Protein AF-A0A543JL31-F1 (afdb_monomer_lite)

Sequence (108 aa):
MISAALARAHHLLNQEMLGYLDTVELLTNEHDTDDETVLAVARAEVPRLVAALRATVATHKADPSGDCPACHTTWPCAVIDSAHSYLKDPDSIYSAGPAISSTASVNA

pLDDT: mean 84.73, std 17.27, range [37.25, 98.25]

Secondary structure (DSSP, 8-state):
---HHHHHHHHIIIIIIIHHHHHHHHHHH-TT--HHHHHHHHHHHHHHHHHHHHHHHHHS---TTSEETTTTEESSPHHHHHHHHHHH-THHHHHTS-----------

Structure (mmCIF, N/CA/C/O backbone):
data_AF-A0A543JL31-F1
#
_entry.id   AF-A0A543JL31-F1
#
loop_
_atom_site.group_PDB
_atom_site.id
_atom_site.type_symbol
_atom_site.label_atom_id
_atom_site.label_alt_id
_atom_site.label_comp_id
_atom_site.label_asym_id
_atom_site.label_entity_id
_atom_site.label_seq_id
_atom_site.pdbx_PDB_ins_code
_atom_site.Cartn_x
_atom_site.Cartn_y
_atom_site.Cartn_z
_atom_site.occupancy
_atom_site.B_iso_or_equiv
_atom_site.auth_seq_id
_atom_site.auth_comp_id
_atom_site.auth_asym_id
_atom_site.auth_atom_id
_atom_site.pdbx_PDB_model_num
ATOM 1 N N . MET A 1 1 ? 1.242 28.420 -13.144 1.00 71.12 1 MET A N 1
ATOM 2 C CA . MET A 1 1 ? -0.052 27.768 -13.444 1.00 71.12 1 MET A CA 1
ATOM 3 C C . MET A 1 1 ? 0.150 26.267 -13.360 1.00 71.12 1 MET A C 1
ATOM 5 O O . MET A 1 1 ? 1.020 25.758 -14.053 1.00 71.12 1 MET A O 1
ATOM 9 N N . ILE A 1 2 ? -0.576 25.584 -12.475 1.00 77.44 2 ILE A N 1
ATOM 10 C CA . ILE A 1 2 ? -0.552 24.118 -12.362 1.00 77.44 2 ILE A CA 1
ATOM 11 C C . ILE A 1 2 ? -1.393 23.546 -13.511 1.00 77.44 2 ILE A C 1
ATOM 13 O O . ILE A 1 2 ? -2.454 24.087 -13.819 1.00 77.44 2 ILE A O 1
ATOM 17 N N . SER A 1 3 ? -0.917 22.492 -14.181 1.00 93.44 3 SER A N 1
ATOM 18 C CA . SER A 1 3 ? -1.681 21.862 -15.263 1.00 93.44 3 SER A CA 1
ATOM 19 C C . SER A 1 3 ? -2.935 21.177 -14.710 1.00 93.44 3 SER A C 1
ATOM 21 O O . SER A 1 3 ? -2.942 20.688 -13.581 1.00 93.44 3 SER A O 1
ATOM 23 N N . ALA A 1 4 ? -3.997 21.077 -15.512 1.00 92.81 4 ALA A N 1
ATOM 24 C CA . ALA A 1 4 ? -5.218 20.387 -15.089 1.00 92.81 4 ALA A CA 1
ATOM 25 C C . ALA A 1 4 ? -4.963 18.916 -14.695 1.00 92.81 4 ALA A C 1
ATOM 27 O O . ALA A 1 4 ? -5.633 18.387 -13.814 1.00 92.81 4 ALA A O 1
ATOM 28 N N . ALA A 1 5 ? -3.983 18.257 -15.324 1.00 91.25 5 ALA A N 1
ATOM 29 C CA . ALA A 1 5 ? -3.580 16.898 -14.972 1.00 91.25 5 ALA A CA 1
ATOM 30 C C . ALA A 1 5 ? -2.923 16.832 -13.587 1.00 91.25 5 ALA A C 1
ATOM 32 O O . ALA A 1 5 ? -3.287 15.978 -12.783 1.00 91.25 5 ALA A O 1
ATOM 33 N N . LEU A 1 6 ? -2.015 17.765 -13.288 1.00 92.19 6 LEU A N 1
ATOM 34 C CA . LEU A 1 6 ? -1.357 17.837 -11.986 1.00 92.19 6 LEU A CA 1
ATOM 35 C C . LEU A 1 6 ? -2.366 18.174 -10.878 1.00 92.19 6 LEU A C 1
ATOM 37 O O . LEU A 1 6 ? -2.364 17.525 -9.840 1.00 92.19 6 LEU A O 1
ATOM 41 N N . ALA A 1 7 ? -3.297 19.101 -11.121 1.00 91.88 7 ALA A N 1
ATOM 42 C CA . ALA A 1 7 ? -4.365 19.417 -10.168 1.00 91.88 7 ALA A CA 1
ATOM 43 C C . ALA A 1 7 ? -5.239 18.193 -9.832 1.00 91.88 7 ALA A C 1
ATOM 45 O O . ALA A 1 7 ? -5.536 17.954 -8.663 1.00 91.88 7 ALA A O 1
ATOM 46 N N . ARG A 1 8 ? -5.601 17.379 -10.836 1.00 91.94 8 ARG A N 1
ATOM 47 C CA . ARG A 1 8 ? -6.330 16.119 -10.607 1.00 91.94 8 ARG A CA 1
ATOM 48 C C . ARG A 1 8 ? -5.509 15.104 -9.818 1.00 91.94 8 ARG A C 1
ATOM 50 O O . ARG A 1 8 ? -6.050 14.485 -8.912 1.00 91.94 8 ARG A O 1
ATOM 57 N N . ALA A 1 9 ? -4.223 14.953 -10.135 1.00 91.69 9 ALA A N 1
ATOM 58 C CA . ALA A 1 9 ? -3.343 14.047 -9.400 1.00 91.69 9 ALA A CA 1
ATOM 59 C C . ALA A 1 9 ? -3.240 14.445 -7.919 1.00 91.69 9 ALA A C 1
ATOM 61 O O . ALA A 1 9 ? -3.390 13.597 -7.048 1.00 91.69 9 ALA A O 1
ATOM 62 N N . HIS A 1 10 ? -3.077 15.739 -7.627 1.00 90.88 10 HIS A N 1
ATOM 63 C CA . HIS A 1 10 ? -3.082 16.241 -6.251 1.00 90.88 10 HIS A CA 1
ATOM 64 C C . HIS A 1 10 ? -4.406 15.987 -5.531 1.00 90.88 10 HIS A C 1
ATOM 66 O O . HIS A 1 10 ? -4.389 15.650 -4.352 1.00 90.88 10 HIS A O 1
ATOM 72 N N . HIS A 1 11 ? -5.540 16.146 -6.215 1.00 90.94 11 HIS A N 1
ATOM 73 C CA . HIS A 1 11 ? -6.844 15.868 -5.621 1.00 90.94 11 HIS A CA 1
ATOM 74 C C . HIS A 1 11 ? -6.989 14.389 -5.245 1.00 90.94 11 HIS A C 1
ATOM 76 O O . HIS A 1 11 ? -7.280 14.091 -4.092 1.00 90.94 11 HIS A O 1
ATOM 82 N N . LEU A 1 12 ? -6.702 13.480 -6.181 1.00 92.62 12 LEU A N 1
ATOM 83 C CA . LEU A 1 12 ? -6.764 12.038 -5.938 1.00 92.62 12 LEU A CA 1
ATOM 84 C C . LEU A 1 12 ? -5.841 11.622 -4.785 1.00 92.62 12 LEU A C 1
ATOM 86 O O . LEU A 1 12 ? -6.252 10.890 -3.892 1.00 92.62 12 LEU A O 1
ATOM 90 N N . LEU A 1 13 ? -4.605 12.123 -4.764 1.00 90.44 13 LEU A N 1
ATOM 91 C CA . LEU A 1 13 ? -3.657 11.789 -3.702 1.00 90.44 13 LEU A CA 1
ATOM 92 C C . LEU A 1 13 ? -4.105 12.349 -2.348 1.00 90.44 13 LEU A C 1
ATOM 94 O O . LEU A 1 13 ? -4.229 11.601 -1.386 1.00 90.44 13 LEU A O 1
ATOM 98 N N . ASN A 1 14 ? -4.36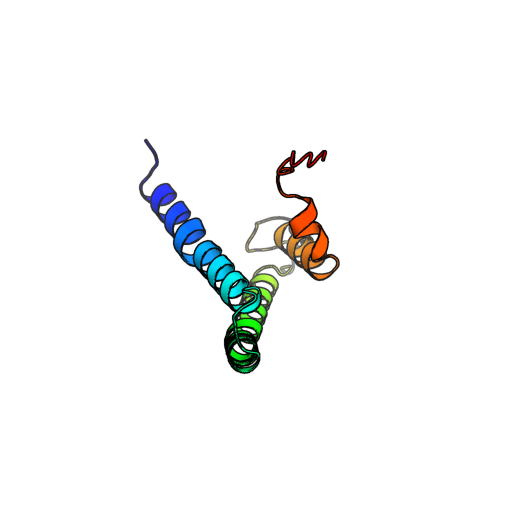3 13.654 -2.266 1.00 89.06 14 ASN A N 1
ATOM 99 C CA . ASN A 1 14 ? -4.562 14.315 -0.979 1.00 89.06 14 ASN A CA 1
ATOM 100 C C . ASN A 1 14 ? -5.968 14.114 -0.416 1.00 89.06 14 ASN A C 1
ATOM 102 O O . ASN A 1 14 ? -6.122 13.955 0.786 1.00 89.06 14 ASN A O 1
ATOM 106 N N . GLN A 1 15 ? -6.998 14.204 -1.255 1.00 87.06 15 GLN A N 1
ATOM 107 C CA . GLN A 1 15 ? -8.384 14.202 -0.784 1.00 87.06 15 GLN A CA 1
ATOM 108 C C . GLN A 1 15 ? -8.974 12.799 -0.753 1.00 87.06 15 GLN A C 1
ATOM 110 O O . GLN A 1 15 ? -9.730 12.492 0.161 1.00 87.06 15 GLN A O 1
ATOM 115 N N . GLU A 1 16 ? -8.632 11.951 -1.724 1.00 90.06 16 GLU A N 1
ATOM 116 C CA . GLU A 1 16 ? -9.187 10.599 -1.774 1.00 90.06 16 GLU A CA 1
ATOM 117 C C . GLU A 1 16 ? -8.301 9.618 -1.008 1.00 90.06 16 GLU A C 1
ATOM 119 O O . GLU A 1 16 ? -8.754 9.021 -0.039 1.00 90.06 16 GLU A O 1
ATOM 124 N N . MET A 1 17 ? -7.035 9.463 -1.402 1.00 92.12 17 MET A N 1
ATOM 125 C CA . MET A 1 17 ? -6.177 8.430 -0.814 1.00 92.12 17 MET A CA 1
ATOM 126 C C . MET A 1 17 ? -5.743 8.765 0.614 1.00 92.12 17 MET A C 1
ATOM 128 O O . MET A 1 17 ? -5.979 7.965 1.514 1.00 92.12 17 MET A O 1
ATOM 132 N N . LEU A 1 18 ? -5.115 9.926 0.825 1.00 90.00 18 LEU A N 1
ATOM 133 C CA . LEU A 1 18 ? -4.642 10.324 2.155 1.00 90.00 18 LEU A CA 1
ATOM 134 C C . LEU A 1 18 ? -5.815 10.619 3.093 1.00 90.00 18 LEU A C 1
ATOM 136 O O . LEU A 1 18 ? -5.851 10.073 4.186 1.00 90.00 18 LEU A O 1
ATOM 140 N N . GLY A 1 19 ? -6.834 11.349 2.627 1.00 89.88 19 GLY A N 1
ATOM 141 C CA . GLY A 1 19 ? -8.036 11.607 3.427 1.00 89.88 19 GLY A CA 1
ATOM 142 C C . GLY A 1 19 ? -8.764 10.335 3.887 1.00 89.88 19 GLY A C 1
ATOM 143 O O . GLY A 1 19 ? -9.270 10.281 5.009 1.00 89.88 19 GLY A O 1
ATOM 144 N N . TYR A 1 20 ? -8.790 9.282 3.061 1.00 91.12 20 TYR A N 1
ATOM 145 C CA . TYR A 1 20 ? -9.309 7.977 3.479 1.00 91.12 20 TYR A CA 1
ATOM 146 C C . TYR A 1 20 ? -8.454 7.347 4.587 1.00 91.12 20 TYR A C 1
ATOM 148 O O . TYR A 1 20 ? -9.015 6.878 5.574 1.00 91.12 20 TYR A O 1
ATOM 156 N N . LEU A 1 21 ? -7.123 7.360 4.459 1.00 91.69 21 LEU A N 1
ATOM 157 C CA . LEU A 1 21 ? -6.225 6.812 5.484 1.00 91.69 21 LEU A CA 1
ATOM 158 C C . LEU A 1 21 ? -6.348 7.568 6.811 1.00 91.69 21 LEU A C 1
ATOM 160 O O . LEU A 1 21 ? -6.504 6.923 7.845 1.00 91.69 21 LEU A O 1
ATOM 164 N N . ASP A 1 22 ? -6.388 8.901 6.765 1.00 89.81 22 ASP A N 1
ATOM 165 C CA . ASP A 1 22 ? -6.586 9.756 7.941 1.00 89.81 22 ASP A CA 1
ATOM 166 C C . ASP A 1 22 ? -7.917 9.432 8.641 1.00 89.81 22 ASP A C 1
ATOM 168 O O . ASP A 1 22 ? -7.998 9.386 9.866 1.00 89.81 22 ASP A O 1
ATOM 172 N N . THR A 1 23 ? -8.970 9.155 7.863 1.00 88.56 23 THR A N 1
ATOM 173 C CA . THR A 1 23 ? -10.281 8.762 8.403 1.00 88.56 23 THR A CA 1
ATOM 174 C C . THR A 1 23 ? -10.218 7.405 9.102 1.00 88.56 23 THR A C 1
ATOM 176 O 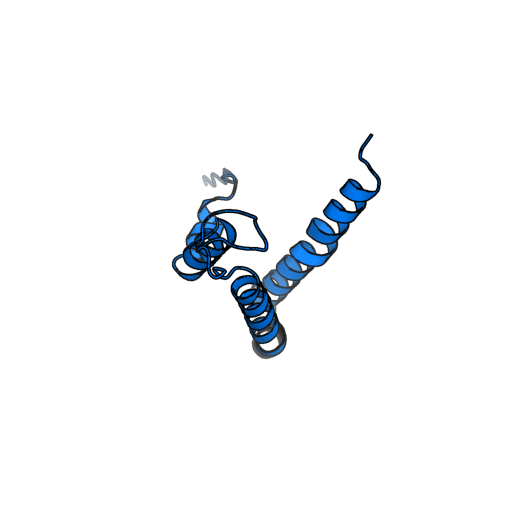O . THR A 1 23 ? -10.770 7.254 10.190 1.00 88.56 23 THR A O 1
ATOM 179 N N . VAL A 1 24 ? -9.558 6.409 8.496 1.00 90.00 24 VAL A N 1
ATOM 180 C CA . VAL A 1 24 ? -9.390 5.084 9.117 1.00 90.00 24 VAL A CA 1
ATOM 181 C C . VAL A 1 24 ? -8.594 5.203 10.414 1.00 90.00 24 VAL A C 1
ATOM 183 O O . VAL A 1 24 ? -8.998 4.623 11.417 1.00 90.00 24 VAL A O 1
ATOM 186 N N . GLU A 1 25 ? -7.510 5.981 10.414 1.00 87.12 25 GLU A N 1
ATOM 187 C CA . GLU A 1 25 ? -6.692 6.219 11.604 1.00 87.12 25 GLU A CA 1
ATOM 188 C C . GLU A 1 25 ? -7.505 6.879 12.723 1.00 87.12 25 GLU A C 1
ATOM 190 O O . GLU A 1 25 ? -7.539 6.358 13.841 1.00 87.12 25 GLU A O 1
ATOM 195 N N . LEU A 1 26 ? -8.224 7.964 12.410 1.00 86.56 26 LEU A N 1
ATOM 196 C CA . LEU A 1 26 ? -9.062 8.697 13.361 1.00 86.56 26 LEU A CA 1
ATOM 197 C C . LEU A 1 26 ? -10.068 7.773 14.058 1.00 86.56 26 LEU A C 1
ATOM 199 O O . LEU A 1 26 ? -10.111 7.709 15.285 1.00 86.56 26 LEU A O 1
ATOM 203 N N . LEU A 1 27 ? -10.816 6.993 13.274 1.00 82.69 27 LEU A N 1
ATOM 204 C CA . LEU A 1 27 ? -11.841 6.079 13.785 1.00 82.69 27 LEU A CA 1
ATOM 205 C C . LEU A 1 27 ? -11.275 4.953 14.662 1.00 82.69 27 LEU A C 1
ATOM 207 O O . LEU A 1 27 ? -12.023 4.339 15.418 1.00 82.69 27 LEU A O 1
ATOM 211 N N . THR A 1 28 ? -9.977 4.662 14.564 1.00 82.25 28 THR A N 1
ATOM 212 C CA . THR A 1 28 ? -9.314 3.626 15.374 1.00 82.25 28 THR A CA 1
ATOM 213 C C . THR A 1 28 ? -8.559 4.162 16.591 1.00 82.25 28 THR A C 1
ATOM 215 O O . THR A 1 28 ? -8.254 3.375 17.483 1.00 82.25 28 THR A O 1
ATOM 218 N N . ASN A 1 29 ? -8.275 5.469 16.648 1.00 79.06 29 ASN A N 1
ATOM 219 C CA . ASN A 1 29 ? -7.431 6.089 17.679 1.00 79.06 29 ASN A CA 1
ATOM 220 C C . ASN A 1 29 ? -8.177 7.049 18.625 1.00 79.06 29 ASN A C 1
ATOM 222 O O . ASN A 1 29 ? -7.614 7.451 19.646 1.00 79.06 29 ASN A O 1
ATOM 226 N N . GLU A 1 30 ? -9.411 7.454 18.311 1.00 78.31 30 GLU A N 1
ATOM 227 C CA . GLU A 1 30 ? -10.195 8.334 19.183 1.00 78.31 30 GLU A CA 1
ATOM 228 C C . GLU A 1 30 ? -10.510 7.671 20.536 1.00 78.31 30 GLU A C 1
ATOM 230 O O . GLU A 1 30 ? -11.059 6.574 20.606 1.00 78.31 30 GLU A O 1
ATOM 235 N N . HIS A 1 31 ? -10.175 8.372 21.626 1.00 63.19 31 HIS A N 1
ATOM 236 C CA . HIS A 1 31 ? -10.269 7.870 23.006 1.00 63.19 31 HIS A CA 1
ATOM 237 C C . HIS A 1 31 ? -11.711 7.584 23.469 1.00 63.19 31 HIS A C 1
ATOM 239 O O . HIS A 1 31 ? -11.902 6.879 24.457 1.00 63.19 31 HIS A O 1
ATOM 245 N N . ASP A 1 32 ? -12.702 8.133 22.758 1.00 70.75 32 ASP A N 1
ATOM 246 C CA . ASP A 1 32 ? -14.133 7.991 23.043 1.00 70.75 32 ASP A CA 1
ATOM 247 C C . ASP A 1 32 ? -14.831 6.962 22.129 1.00 70.75 32 ASP A C 1
ATOM 249 O O . ASP A 1 32 ? -16.040 6.746 22.255 1.00 70.75 32 ASP A O 1
ATOM 253 N N . THR A 1 33 ? -14.102 6.318 21.209 1.00 78.69 33 THR A N 1
ATOM 254 C CA . THR A 1 33 ? -14.669 5.293 20.324 1.00 78.69 33 THR A CA 1
ATOM 255 C C . THR A 1 33 ? -14.804 3.970 21.068 1.00 78.69 33 THR A C 1
ATOM 257 O O . THR 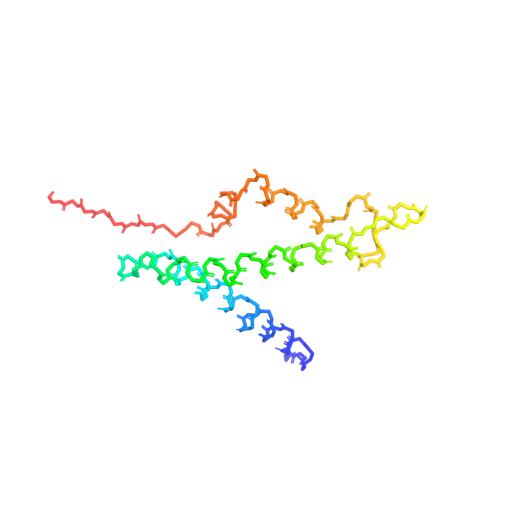A 1 33 ? -13.850 3.480 21.669 1.00 78.69 33 THR A O 1
ATOM 260 N N . ASP A 1 34 ? -15.990 3.365 21.020 1.00 86.75 34 ASP A N 1
ATOM 261 C CA . ASP A 1 34 ? -16.223 2.069 21.647 1.00 86.75 34 ASP A CA 1
ATOM 262 C C . ASP A 1 34 ? -15.525 0.918 20.893 1.00 86.75 34 ASP A C 1
ATOM 264 O O . ASP A 1 34 ? -15.338 0.955 19.672 1.00 86.75 34 ASP A O 1
ATOM 268 N N . ASP A 1 35 ? -15.176 -0.141 21.628 1.00 88.12 35 ASP A N 1
ATOM 269 C CA . ASP A 1 35 ? -14.462 -1.307 21.097 1.00 88.12 35 ASP A CA 1
ATOM 270 C C . ASP A 1 35 ? -15.198 -2.001 19.933 1.00 88.12 35 ASP A C 1
ATOM 272 O O . ASP A 1 35 ? -14.546 -2.574 19.052 1.00 88.12 35 ASP A O 1
ATOM 276 N N . GLU A 1 36 ? -16.539 -1.975 19.889 1.00 89.56 36 GLU A N 1
ATOM 277 C CA . GLU A 1 36 ? -17.284 -2.574 18.773 1.00 89.56 36 GLU A CA 1
ATOM 278 C C . GLU A 1 36 ? -17.138 -1.746 17.498 1.00 89.56 36 GLU A C 1
ATOM 280 O O . GLU A 1 36 ? -16.959 -2.324 16.420 1.00 89.56 36 GLU A O 1
ATOM 285 N N . THR A 1 37 ? -17.147 -0.418 17.609 1.00 87.56 37 THR A N 1
ATOM 286 C CA . THR A 1 37 ? -16.881 0.490 16.488 1.00 87.56 37 THR A CA 1
ATOM 287 C C . THR A 1 37 ? -15.463 0.294 15.954 1.00 87.56 37 THR A C 1
ATOM 289 O O . THR A 1 37 ? -15.295 0.081 14.749 1.00 87.56 37 THR A O 1
ATOM 292 N N . VAL A 1 38 ? -14.446 0.248 16.825 1.00 90.12 38 VAL A N 1
ATOM 293 C CA . VAL A 1 38 ? -13.056 -0.032 16.411 1.00 90.12 38 VAL A CA 1
ATOM 294 C C . VAL A 1 38 ? -12.958 -1.391 15.715 1.00 90.12 38 VAL A C 1
ATOM 296 O O . VAL A 1 38 ? -12.345 -1.512 14.652 1.00 90.12 38 VAL A O 1
ATOM 299 N N . LEU A 1 39 ? -13.601 -2.428 16.258 1.00 91.62 39 LEU A N 1
ATOM 300 C CA . LEU A 1 39 ? -13.595 -3.766 15.666 1.00 91.62 39 LEU A CA 1
ATOM 301 C C . LEU A 1 39 ? -14.315 -3.813 14.311 1.00 91.62 39 LEU A C 1
ATOM 303 O O . LEU A 1 39 ? -13.867 -4.520 13.402 1.00 91.62 39 LEU A O 1
ATOM 307 N N . ALA A 1 40 ? -15.423 -3.088 14.157 1.00 91.19 40 ALA A N 1
ATOM 308 C CA . ALA A 1 40 ? -16.153 -2.984 12.898 1.00 91.19 40 ALA A CA 1
ATOM 309 C C . ALA A 1 40 ? -15.302 -2.300 11.820 1.00 91.19 40 ALA A C 1
ATOM 311 O O . ALA A 1 40 ? -15.179 -2.838 10.716 1.00 91.19 40 ALA A O 1
ATOM 312 N N . VAL A 1 41 ? -14.653 -1.183 12.163 1.00 92.19 41 VAL A N 1
ATOM 313 C CA . VAL A 1 41 ? -13.719 -0.470 11.278 1.00 92.19 41 VAL A CA 1
ATOM 314 C C . VAL A 1 41 ? -12.537 -1.366 10.923 1.00 92.19 41 VAL A C 1
ATOM 316 O O . VAL A 1 41 ? -12.257 -1.568 9.746 1.00 92.19 41 VAL A O 1
ATOM 319 N N . ALA A 1 42 ? -11.896 -2.016 11.896 1.00 90.88 42 ALA A N 1
ATOM 320 C CA . ALA A 1 42 ? -10.778 -2.919 11.631 1.00 90.88 42 ALA A CA 1
ATOM 321 C C . ALA A 1 42 ? -11.168 -4.071 10.687 1.00 90.88 42 ALA A C 1
ATOM 323 O O . ALA A 1 42 ? -10.439 -4.387 9.746 1.00 90.88 42 ALA A O 1
ATOM 324 N N . ARG A 1 43 ? -12.342 -4.685 10.888 1.00 94.00 43 ARG A N 1
ATOM 325 C CA . ARG A 1 43 ? -12.852 -5.762 10.018 1.00 94.00 43 ARG A CA 1
ATOM 326 C C . ARG A 1 43 ? -13.163 -5.289 8.604 1.00 94.00 43 ARG A C 1
ATOM 328 O O . ARG A 1 43 ? -13.008 -6.078 7.674 1.00 94.00 43 ARG A O 1
ATOM 335 N N . ALA A 1 44 ? -13.616 -4.052 8.440 1.00 93.00 44 ALA A N 1
ATOM 336 C CA . ALA A 1 44 ? -13.906 -3.486 7.131 1.00 93.00 44 ALA A CA 1
ATOM 337 C C . ALA A 1 44 ? -12.626 -3.051 6.406 1.00 93.00 44 ALA A C 1
ATOM 339 O O . ALA A 1 44 ? -12.428 -3.389 5.238 1.00 93.00 44 ALA A O 1
ATOM 340 N N . GLU A 1 45 ? -11.735 -2.347 7.100 1.00 94.81 45 GLU A N 1
ATOM 341 C CA . GLU A 1 45 ? -10.664 -1.583 6.468 1.00 94.81 45 GLU A CA 1
ATOM 342 C C . GLU A 1 45 ? -9.346 -2.361 6.381 1.00 94.81 45 GLU A C 1
ATOM 344 O O . GLU A 1 45 ? -8.693 -2.326 5.336 1.00 94.81 45 GLU A O 1
ATOM 349 N N . VAL A 1 46 ? -8.983 -3.173 7.385 1.00 94.00 46 VAL A N 1
ATOM 350 C CA . VAL A 1 46 ? -7.741 -3.975 7.331 1.00 94.00 46 VAL A CA 1
ATOM 351 C C . VAL A 1 46 ? -7.712 -4.902 6.106 1.00 94.00 46 VAL A C 1
ATOM 353 O O . VAL A 1 46 ? -6.707 -4.894 5.389 1.00 94.00 46 VAL A O 1
ATOM 356 N N . PRO A 1 47 ? -8.775 -5.661 5.764 1.00 95.75 47 PRO A N 1
ATOM 357 C CA . PRO A 1 47 ? -8.761 -6.487 4.557 1.00 95.75 47 PRO A CA 1
ATOM 358 C C . PRO A 1 47 ? -8.613 -5.677 3.266 1.00 95.75 47 PRO A C 1
ATOM 360 O O . PRO A 1 47 ? -7.964 -6.145 2.327 1.00 95.75 47 PRO A O 1
ATOM 363 N N . ARG A 1 48 ? -9.184 -4.466 3.208 1.00 93.62 48 ARG A N 1
ATOM 364 C CA . ARG A 1 48 ? -9.091 -3.578 2.038 1.00 93.62 48 ARG A CA 1
ATOM 365 C C . ARG A 1 48 ? -7.676 -3.042 1.873 1.00 93.62 48 ARG A C 1
ATOM 367 O O . ARG A 1 48 ? -7.138 -3.116 0.771 1.00 93.62 48 ARG A O 1
ATOM 374 N N . LEU A 1 49 ? -7.046 -2.603 2.961 1.00 94.00 49 LEU A N 1
ATOM 375 C CA . LEU A 1 49 ? -5.651 -2.156 2.972 1.00 94.00 49 LEU A CA 1
ATOM 376 C C . LEU A 1 49 ? -4.692 -3.292 2.591 1.00 94.00 49 LEU A C 1
ATOM 378 O O . LEU A 1 49 ? -3.818 -3.113 1.742 1.00 94.00 49 LEU A O 1
ATOM 382 N N . VAL A 1 50 ? -4.905 -4.499 3.127 1.00 95.81 50 VAL A N 1
ATOM 383 C CA . VAL A 1 50 ? -4.139 -5.696 2.740 1.00 95.81 50 VAL A CA 1
ATOM 384 C C . VAL A 1 50 ? -4.324 -6.015 1.254 1.00 95.81 50 VAL A C 1
ATOM 386 O O . VAL A 1 50 ? -3.352 -6.346 0.573 1.00 95.81 50 VAL A O 1
ATOM 389 N N . ALA A 1 51 ? -5.547 -5.921 0.725 1.00 96.56 51 ALA A N 1
ATOM 390 C CA . ALA A 1 51 ? -5.819 -6.149 -0.693 1.00 96.56 51 ALA A CA 1
ATOM 391 C C . ALA A 1 51 ? -5.136 -5.101 -1.586 1.00 96.56 51 ALA A C 1
ATOM 393 O O . ALA A 1 51 ? -4.509 -5.475 -2.578 1.00 96.56 51 ALA A O 1
ATOM 394 N N . ALA A 1 52 ? -5.196 -3.821 -1.210 1.00 95.12 52 ALA A N 1
ATOM 395 C CA . ALA A 1 52 ? -4.524 -2.736 -1.917 1.00 95.12 52 ALA A CA 1
ATOM 396 C C . ALA A 1 52 ? -3.004 -2.954 -1.956 1.00 95.12 52 ALA A C 1
ATOM 398 O O . ALA A 1 52 ? -2.410 -2.950 -3.033 1.00 95.12 52 ALA A O 1
ATOM 399 N N . LEU A 1 53 ? -2.379 -3.260 -0.814 1.00 95.50 53 LEU A N 1
ATOM 400 C CA . LEU A 1 53 ? -0.940 -3.526 -0.749 1.00 95.50 53 LEU A CA 1
ATOM 401 C C . LEU A 1 53 ? -0.538 -4.758 -1.569 1.00 95.50 53 LEU A C 1
ATOM 403 O O . LEU A 1 53 ? 0.460 -4.729 -2.288 1.00 95.50 53 LEU A O 1
ATOM 407 N N . ARG A 1 54 ? -1.334 -5.835 -1.521 1.00 96.75 54 ARG A N 1
ATOM 408 C CA . ARG A 1 54 ? -1.114 -7.024 -2.360 1.00 96.75 54 ARG A CA 1
ATOM 409 C C . ARG A 1 54 ? -1.195 -6.695 -3.847 1.00 96.75 54 ARG A C 1
ATOM 411 O O . ARG A 1 54 ? -0.367 -7.195 -4.603 1.00 96.75 54 ARG A O 1
ATOM 418 N N . ALA A 1 55 ? -2.158 -5.876 -4.266 1.00 97.06 55 ALA A N 1
ATOM 419 C CA . ALA A 1 55 ? -2.287 -5.445 -5.656 1.00 97.06 55 ALA A CA 1
ATOM 420 C C . ALA A 1 55 ? -1.087 -4.592 -6.100 1.00 97.06 55 ALA A C 1
ATOM 422 O O . ALA A 1 55 ? -0.535 -4.829 -7.177 1.00 97.06 55 ALA A O 1
ATOM 423 N N . THR A 1 56 ? -0.618 -3.676 -5.247 1.00 95.62 56 THR A N 1
ATOM 424 C CA . THR A 1 56 ? 0.611 -2.901 -5.478 1.00 95.62 56 THR A CA 1
ATOM 425 C C . THR A 1 56 ? 1.814 -3.826 -5.647 1.00 95.62 56 THR A C 1
ATOM 427 O O . THR A 1 56 ? 2.475 -3.799 -6.681 1.00 95.62 56 THR A O 1
ATOM 430 N N . VAL A 1 57 ? 2.065 -4.735 -4.702 1.00 96.44 57 VAL A N 1
ATOM 431 C CA . VAL A 1 57 ? 3.191 -5.681 -4.797 1.00 96.44 57 VAL A CA 1
ATOM 432 C C . VAL A 1 57 ? 3.058 -6.606 -6.014 1.00 96.44 57 VAL A C 1
ATOM 434 O O . VAL A 1 57 ? 4.054 -6.937 -6.652 1.00 96.44 57 VAL A O 1
ATOM 437 N N . ALA A 1 58 ? 1.840 -7.009 -6.385 1.00 96.31 58 ALA A N 1
ATOM 438 C CA . ALA A 1 58 ? 1.602 -7.816 -7.579 1.00 96.31 58 ALA A CA 1
ATOM 439 C C . ALA A 1 58 ? 1.926 -7.075 -8.883 1.00 96.31 58 ALA A C 1
ATOM 441 O O . ALA A 1 58 ? 2.374 -7.714 -9.833 1.00 96.31 58 ALA A O 1
ATOM 442 N N . THR A 1 59 ? 1.719 -5.759 -8.908 1.00 97.75 59 THR A N 1
ATOM 443 C CA . THR A 1 59 ? 2.001 -4.890 -10.058 1.00 97.75 59 THR A CA 1
ATOM 444 C C . THR A 1 59 ? 3.504 -4.647 -10.227 1.00 97.75 59 THR A C 1
ATOM 446 O O . THR A 1 59 ? 3.997 -4.544 -11.347 1.00 97.75 59 THR A O 1
ATOM 449 N N . HIS A 1 60 ? 4.252 -4.622 -9.122 1.00 97.88 60 HIS A N 1
ATOM 450 C CA . HIS A 1 60 ? 5.697 -4.392 -9.103 1.00 97.88 60 HIS A CA 1
ATOM 451 C C . HIS A 1 60 ? 6.489 -5.703 -8.964 1.00 97.88 60 HIS A C 1
ATOM 453 O O . HIS A 1 60 ? 7.132 -5.969 -7.947 1.00 97.88 60 HIS A O 1
ATOM 459 N N . LYS A 1 61 ? 6.462 -6.535 -10.008 1.00 95.75 61 LYS A N 1
ATOM 460 C CA . LYS A 1 61 ? 7.229 -7.792 -10.092 1.00 95.75 61 LYS A CA 1
ATOM 461 C C . LYS A 1 61 ? 8.256 -7.743 -11.213 1.00 95.75 61 LYS A C 1
ATOM 463 O O . LYS A 1 61 ? 8.047 -7.035 -12.190 1.00 95.75 61 LYS A O 1
ATOM 468 N N . ALA A 1 62 ? 9.331 -8.513 -11.070 1.00 97.06 62 ALA A N 1
ATOM 469 C CA . ALA A 1 62 ? 10.307 -8.694 -12.133 1.00 97.06 62 ALA A CA 1
ATOM 470 C C . ALA A 1 62 ? 9.660 -9.334 -13.374 1.00 97.06 62 ALA A C 1
ATOM 472 O O . ALA A 1 62 ? 8.894 -10.297 -13.263 1.00 97.06 62 ALA A O 1
ATOM 473 N N . ASP A 1 63 ? 9.991 -8.806 -14.543 1.00 96.38 63 ASP A N 1
ATOM 474 C CA . ASP A 1 63 ? 9.773 -9.434 -15.839 1.00 96.38 63 ASP A CA 1
ATOM 475 C C . ASP A 1 63 ? 10.907 -10.449 -16.149 1.00 96.38 63 ASP A C 1
ATOM 477 O O . ASP A 1 63 ? 11.807 -10.646 -15.323 1.00 96.38 63 ASP A O 1
ATOM 481 N N . PRO A 1 64 ? 10.908 -11.121 -17.319 1.00 97.94 64 PRO A N 1
ATOM 482 C CA . PRO A 1 64 ? 11.978 -12.057 -17.684 1.00 97.94 64 PRO A CA 1
ATOM 483 C C . PRO A 1 64 ? 13.386 -11.446 -17.768 1.00 97.94 64 PRO A C 1
ATOM 485 O O . PRO A 1 64 ? 14.361 -12.195 -17.726 1.00 97.94 64 PRO A O 1
ATOM 488 N N . SER A 1 65 ? 13.502 -10.124 -17.900 1.00 97.06 65 SER A N 1
ATOM 489 C CA . SER A 1 65 ? 14.777 -9.396 -17.947 1.00 97.06 65 SER A CA 1
ATOM 490 C C . SER A 1 65 ? 15.282 -9.019 -16.550 1.00 97.06 65 SER A C 1
ATOM 492 O O . SER A 1 65 ? 16.423 -8.587 -16.412 1.00 97.06 65 SER A O 1
ATOM 494 N N . GLY A 1 66 ? 14.463 -9.212 -15.510 1.00 97.75 66 GLY A N 1
ATOM 495 C CA . GLY A 1 66 ? 14.764 -8.793 -14.141 1.00 97.75 66 GLY A CA 1
ATOM 496 C C . GLY A 1 66 ? 14.337 -7.356 -13.827 1.00 97.75 66 GLY A C 1
ATOM 497 O O . GLY A 1 66 ? 14.694 -6.839 -12.769 1.00 97.75 66 GLY A O 1
ATOM 498 N N . ASP A 1 67 ? 13.558 -6.715 -14.702 1.00 98.25 67 ASP A N 1
ATOM 499 C CA . ASP A 1 67 ? 13.105 -5.336 -14.531 1.00 98.25 67 ASP A CA 1
ATOM 500 C C . ASP A 1 67 ? 11.648 -5.274 -14.055 1.00 98.25 67 ASP A C 1
ATOM 502 O O . ASP A 1 67 ? 10.827 -6.147 -14.325 1.00 98.25 67 ASP A O 1
ATOM 506 N N . CYS A 1 68 ? 11.298 -4.216 -13.330 1.00 98.25 68 CYS A N 1
ATOM 507 C CA . CYS A 1 68 ? 9.928 -3.902 -12.952 1.00 98.25 68 CYS A CA 1
ATOM 508 C C . CYS A 1 68 ? 9.224 -3.178 -14.114 1.00 98.25 68 CYS A C 1
ATOM 510 O O . CYS A 1 68 ? 9.559 -2.021 -14.391 1.00 98.25 68 CYS A O 1
ATOM 512 N N . PRO A 1 69 ? 8.203 -3.774 -14.757 1.00 97.06 69 PRO A N 1
ATOM 513 C CA . PRO A 1 69 ? 7.559 -3.188 -15.930 1.00 97.06 69 PRO A CA 1
ATOM 514 C C . PRO A 1 69 ? 6.727 -1.944 -15.594 1.00 97.06 69 PRO A C 1
ATOM 516 O O . PRO A 1 69 ? 6.490 -1.123 -16.471 1.00 97.06 69 PRO A O 1
ATOM 519 N N . ALA A 1 70 ? 6.301 -1.783 -14.336 1.00 97.00 70 ALA A N 1
ATOM 520 C CA . ALA A 1 70 ? 5.550 -0.613 -13.882 1.00 97.00 70 ALA A CA 1
ATOM 521 C C . ALA A 1 70 ? 6.443 0.619 -13.644 1.00 97.00 70 ALA A C 1
ATOM 523 O O . ALA A 1 70 ? 5.996 1.751 -13.813 1.00 97.00 70 ALA A O 1
ATOM 524 N N . CYS A 1 71 ? 7.701 0.407 -13.244 1.00 97.44 71 CYS A N 1
ATOM 525 C CA . CYS A 1 71 ? 8.656 1.483 -12.950 1.00 97.44 71 CYS A CA 1
ATOM 526 C C . CYS A 1 71 ? 9.704 1.693 -14.046 1.00 97.44 71 CYS A C 1
ATOM 528 O O . CYS A 1 71 ? 10.384 2.715 -14.021 1.00 97.44 71 CYS A O 1
ATOM 530 N N . HIS A 1 72 ? 9.871 0.729 -14.956 1.00 97.06 72 HIS A N 1
ATOM 531 C CA . HIS A 1 72 ? 10.948 0.690 -15.948 1.00 97.06 72 HIS A CA 1
ATOM 532 C C . HIS A 1 72 ? 12.350 0.807 -15.315 1.00 97.06 72 HIS A C 1
ATOM 534 O O . HIS A 1 72 ? 13.187 1.596 -15.747 1.00 97.06 72 HIS A O 1
ATOM 540 N N . THR A 1 73 ? 12.595 0.033 -14.256 1.00 97.56 73 THR A N 1
ATOM 541 C CA . THR A 1 73 ? 13.874 -0.030 -13.525 1.00 97.56 73 THR A CA 1
ATOM 542 C C . THR A 1 73 ? 14.132 -1.454 -13.032 1.00 97.56 73 THR A C 1
ATOM 544 O O . THR A 1 73 ? 13.183 -2.235 -12.953 1.00 97.56 73 THR A O 1
ATOM 547 N N . THR A 1 74 ? 15.368 -1.786 -12.657 1.00 97.94 74 THR A N 1
ATOM 548 C CA . THR A 1 74 ? 15.732 -3.108 -12.122 1.00 97.94 74 THR A CA 1
ATOM 549 C C . THR A 1 74 ? 14.915 -3.449 -10.879 1.00 97.94 74 THR A C 1
ATOM 551 O O . THR A 1 74 ? 14.690 -2.606 -10.010 1.00 97.94 74 THR A O 1
ATOM 554 N N . TRP A 1 75 ? 14.429 -4.687 -10.807 1.00 97.50 75 TRP A N 1
ATOM 555 C CA . TRP A 1 75 ? 13.677 -5.183 -9.660 1.00 97.50 75 TRP A CA 1
ATOM 556 C C . TRP A 1 75 ? 14.628 -5.753 -8.581 1.00 97.50 75 TRP A C 1
ATOM 558 O O . TRP A 1 75 ? 15.587 -6.438 -8.943 1.00 97.50 75 TRP A O 1
ATOM 568 N N . PRO A 1 76 ? 14.372 -5.554 -7.270 1.00 97.62 76 PRO A N 1
ATOM 569 C CA . PRO A 1 76 ? 13.268 -4.803 -6.667 1.00 97.62 76 PRO A CA 1
ATOM 570 C C . PRO A 1 76 ? 13.367 -3.303 -6.943 1.00 97.62 76 PRO A C 1
ATOM 572 O O . PRO A 1 76 ? 14.419 -2.696 -6.794 1.00 97.62 76 PRO A O 1
ATOM 575 N N . CYS A 1 77 ? 12.255 -2.702 -7.363 1.00 98.12 77 CYS A N 1
ATOM 576 C CA . CYS A 1 77 ? 12.187 -1.256 -7.538 1.00 98.12 77 CYS A CA 1
ATOM 577 C C . CYS A 1 77 ? 11.890 -0.567 -6.198 1.00 98.12 77 CYS A C 1
ATOM 579 O O . CYS A 1 77 ? 11.309 -1.186 -5.306 1.00 98.12 77 CYS A O 1
ATOM 581 N N . ALA A 1 78 ? 12.129 0.746 -6.121 1.00 96.88 78 ALA A N 1
ATOM 582 C CA . ALA A 1 78 ? 11.917 1.54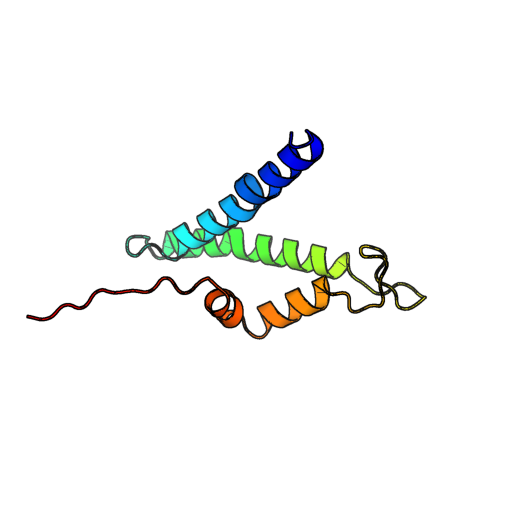8 -4.912 1.00 96.88 78 ALA A CA 1
ATOM 583 C C . ALA A 1 78 ? 10.541 1.350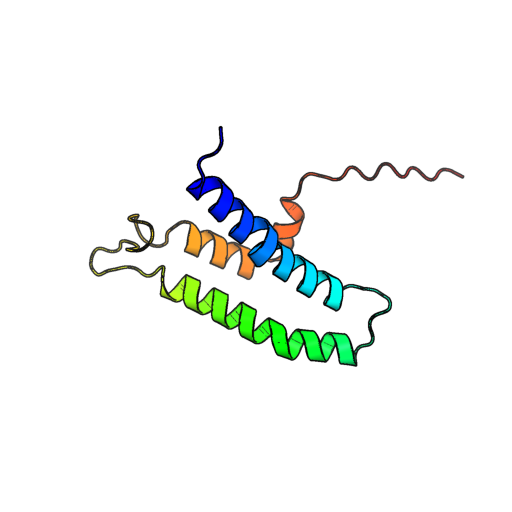 -4.239 1.00 96.88 78 ALA A C 1
ATOM 585 O O . ALA A 1 78 ? 10.455 1.355 -3.019 1.00 96.88 78 ALA A O 1
ATOM 586 N N . VAL A 1 79 ? 9.467 1.108 -5.003 1.00 96.81 79 VAL A N 1
ATOM 587 C CA . VAL A 1 79 ? 8.132 0.822 -4.439 1.00 96.81 79 VAL A CA 1
ATOM 588 C C . VAL A 1 79 ? 8.123 -0.455 -3.587 1.00 96.81 79 VAL A C 1
ATOM 590 O O . VAL A 1 79 ? 7.517 -0.471 -2.517 1.00 96.81 79 VAL A O 1
ATOM 593 N N . ILE A 1 80 ? 8.801 -1.517 -4.034 1.00 97.00 80 ILE A N 1
ATOM 594 C CA . ILE A 1 80 ? 8.917 -2.777 -3.287 1.00 97.00 80 ILE A CA 1
ATOM 595 C C . ILE A 1 80 ? 9.814 -2.590 -2.067 1.00 97.00 80 ILE A C 1
ATOM 597 O O . ILE A 1 80 ? 9.449 -3.054 -0.988 1.00 97.00 80 ILE A O 1
ATOM 601 N N . ASP A 1 81 ? 10.929 -1.874 -2.211 1.00 95.50 81 ASP A N 1
ATOM 602 C CA . ASP A 1 81 ? 11.829 -1.592 -1.089 1.00 95.50 81 ASP A CA 1
ATOM 603 C C . ASP A 1 81 ? 11.133 -0.776 0.005 1.00 95.50 81 ASP A C 1
ATOM 605 O O . ASP A 1 81 ? 11.232 -1.116 1.187 1.00 95.50 81 ASP A O 1
ATOM 609 N N . SER A 1 82 ? 10.372 0.253 -0.374 1.00 94.19 82 SER A N 1
ATOM 610 C CA . SER A 1 82 ? 9.562 1.046 0.552 1.00 94.19 82 SER A CA 1
ATOM 611 C C . SER A 1 82 ? 8.478 0.201 1.214 1.00 94.19 82 SER A C 1
ATOM 613 O O . SER A 1 82 ? 8.390 0.184 2.438 1.00 94.19 82 SER A O 1
ATOM 615 N N . ALA A 1 83 ? 7.694 -0.555 0.437 1.00 93.19 83 ALA A N 1
ATOM 616 C CA . ALA A 1 83 ? 6.642 -1.414 0.982 1.00 93.19 83 ALA A CA 1
ATOM 617 C C . ALA A 1 83 ? 7.196 -2.446 1.979 1.00 93.19 83 ALA A C 1
ATOM 619 O O . ALA A 1 83 ? 6.627 -2.640 3.051 1.00 93.19 83 ALA A O 1
ATOM 620 N N . HIS A 1 84 ? 8.324 -3.083 1.653 1.00 93.56 84 HIS A N 1
ATOM 621 C CA . HIS A 1 84 ? 8.998 -4.019 2.549 1.00 93.56 84 HIS A CA 1
ATOM 622 C C . HIS A 1 84 ? 9.518 -3.326 3.816 1.00 93.56 84 HIS A C 1
ATOM 624 O O . HIS A 1 84 ? 9.328 -3.849 4.913 1.00 93.56 84 HIS A O 1
ATOM 630 N N . SER A 1 85 ? 10.137 -2.150 3.679 1.00 91.94 85 SER A N 1
ATOM 631 C CA . SER A 1 85 ? 10.675 -1.394 4.816 1.00 91.94 85 SER A CA 1
ATOM 632 C C . SER A 1 85 ? 9.573 -0.975 5.791 1.00 91.94 85 SER A C 1
ATOM 634 O O . SER A 1 85 ? 9.693 -1.250 6.980 1.00 91.94 85 SER A O 1
ATOM 636 N N . TYR A 1 86 ? 8.467 -0.415 5.293 1.00 89.62 86 TYR A N 1
ATOM 637 C CA . TYR A 1 86 ? 7.341 0.026 6.124 1.00 89.62 86 TYR A CA 1
ATOM 638 C C . TYR A 1 86 ? 6.586 -1.126 6.792 1.00 89.62 86 TYR A C 1
ATOM 640 O O . TYR A 1 86 ? 6.098 -0.975 7.904 1.00 89.62 86 TYR A O 1
ATOM 648 N N . LEU A 1 87 ? 6.504 -2.298 6.153 1.00 89.62 87 LEU A N 1
ATOM 649 C CA . LEU A 1 87 ? 5.933 -3.485 6.796 1.00 89.62 87 LEU A CA 1
ATOM 650 C C . LEU A 1 87 ? 6.842 -4.061 7.888 1.00 89.62 87 LEU A C 1
ATOM 652 O O . LEU A 1 87 ? 6.345 -4.606 8.871 1.00 89.62 87 LEU A O 1
ATOM 656 N N . LYS A 1 88 ? 8.163 -4.005 7.690 1.00 90.00 88 LYS A N 1
ATOM 657 C CA . LYS A 1 88 ? 9.143 -4.547 8.639 1.00 90.00 88 LYS A CA 1
ATOM 658 C C . LYS A 1 88 ? 9.308 -3.653 9.866 1.00 90.00 88 LYS A C 1
ATOM 660 O O . LYS A 1 88 ? 9.547 -4.168 10.954 1.00 90.00 88 LYS A O 1
ATOM 665 N N . ASP A 1 89 ? 9.219 -2.347 9.664 1.00 89.31 89 ASP A N 1
ATOM 666 C CA . ASP A 1 89 ? 9.372 -1.328 10.693 1.00 89.31 89 ASP A CA 1
ATOM 667 C C . ASP A 1 89 ? 8.290 -0.248 10.509 1.00 89.31 89 ASP A C 1
ATOM 669 O O . ASP A 1 89 ? 8.550 0.796 9.902 1.00 89.31 89 ASP A O 1
ATOM 673 N N . PRO A 1 90 ? 7.052 -0.500 10.970 1.00 78.88 90 PRO A N 1
ATOM 674 C CA . PRO A 1 90 ? 5.958 0.459 10.827 1.00 78.88 90 PRO A CA 1
ATOM 675 C C . PRO A 1 90 ? 6.193 1.748 11.628 1.00 78.88 90 PRO A C 1
ATOM 677 O O . PRO A 1 90 ? 5.727 2.810 11.220 1.00 78.88 90 PRO A O 1
ATOM 680 N N . ASP A 1 91 ? 6.976 1.696 12.709 1.00 81.88 91 ASP A N 1
ATOM 681 C CA . ASP A 1 91 ? 7.274 2.857 13.559 1.00 81.88 91 ASP A CA 1
ATOM 682 C C . ASP A 1 91 ? 8.217 3.862 12.871 1.00 81.88 91 ASP A C 1
ATOM 684 O O . ASP A 1 91 ? 8.232 5.059 13.191 1.00 81.88 91 ASP A O 1
ATOM 688 N N . SER A 1 92 ? 8.964 3.408 11.857 1.00 76.06 92 SER A N 1
ATOM 689 C CA . SER A 1 92 ? 9.769 4.282 10.995 1.00 76.06 92 SER A CA 1
ATOM 690 C C . SER A 1 92 ? 8.937 5.342 10.262 1.00 76.06 92 SER A C 1
ATOM 692 O O . SER A 1 92 ? 9.445 6.431 9.986 1.00 76.06 92 SER A O 1
ATOM 694 N N . ILE A 1 93 ? 7.654 5.065 9.998 1.00 72.94 93 ILE A N 1
ATOM 695 C CA . ILE A 1 93 ? 6.735 5.985 9.311 1.00 72.94 93 ILE A CA 1
ATOM 696 C C . ILE A 1 93 ? 6.519 7.245 10.159 1.00 72.94 93 ILE A C 1
ATOM 698 O O . ILE A 1 93 ? 6.587 8.361 9.645 1.00 72.94 93 ILE A O 1
ATOM 702 N N . TYR A 1 94 ? 6.340 7.078 11.470 1.00 64.38 94 TYR A N 1
ATOM 703 C CA . TYR A 1 94 ? 6.087 8.179 12.404 1.00 64.38 94 TYR A CA 1
ATOM 704 C C . TYR A 1 94 ? 7.365 8.919 12.814 1.00 64.38 94 TYR A C 1
ATOM 706 O O . TYR A 1 94 ? 7.320 10.088 13.194 1.00 64.38 94 TYR A O 1
ATOM 714 N N . SER A 1 95 ? 8.521 8.268 12.680 1.00 58.38 95 SER A N 1
ATOM 715 C CA . SER A 1 95 ? 9.831 8.859 12.978 1.00 58.38 95 SER A CA 1
ATOM 716 C C . SER A 1 95 ? 10.362 9.765 11.855 1.00 58.38 95 SER A C 1
ATOM 718 O O . SER A 1 95 ? 11.250 10.582 12.093 1.00 58.38 95 SER A O 1
ATOM 720 N N . ALA A 1 96 ? 9.828 9.642 10.633 1.00 56.44 96 ALA A N 1
ATOM 721 C CA . ALA A 1 96 ? 10.214 10.446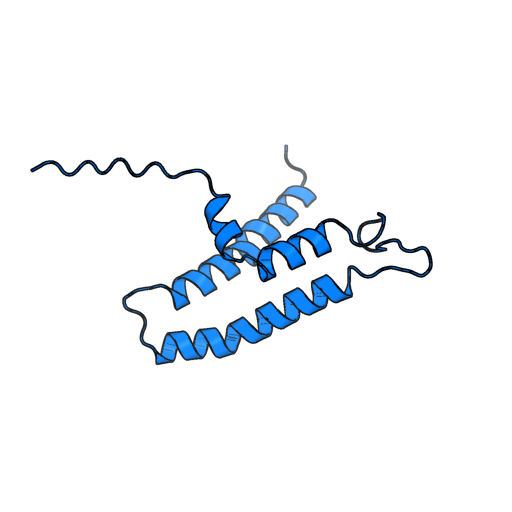 9.469 1.00 56.44 96 ALA A CA 1
ATOM 722 C C . ALA A 1 96 ? 9.386 11.739 9.291 1.00 56.44 96 ALA A C 1
ATOM 724 O O . ALA A 1 96 ? 9.645 12.510 8.362 1.00 56.44 96 ALA A O 1
ATOM 725 N N . GLY A 1 97 ? 8.399 11.995 10.159 1.00 41.09 97 GLY A N 1
ATOM 726 C CA . GLY A 1 97 ? 7.629 13.242 10.164 1.00 41.09 97 GLY A CA 1
ATOM 727 C C . GLY A 1 97 ? 8.467 14.444 10.631 1.00 41.09 97 GLY A C 1
ATOM 728 O O . GLY A 1 97 ? 9.417 14.271 11.400 1.00 41.09 97 GLY A O 1
ATOM 729 N N . PRO A 1 98 ? 8.160 15.685 10.199 1.00 39.19 98 PRO A N 1
ATOM 730 C CA . PRO A 1 98 ? 8.844 16.857 10.729 1.00 39.19 98 PRO A CA 1
ATOM 731 C C . PRO A 1 98 ? 8.596 16.915 12.238 1.00 39.19 98 PRO A C 1
ATOM 733 O O . PRO A 1 98 ? 7.449 16.851 12.676 1.00 39.19 98 PRO A O 1
ATOM 736 N N . ALA A 1 99 ? 9.671 17.022 13.024 1.00 42.25 99 ALA A N 1
ATOM 737 C CA . ALA A 1 99 ? 9.596 17.168 14.469 1.00 42.25 99 ALA A CA 1
ATOM 738 C C . ALA A 1 99 ? 8.654 18.329 14.815 1.00 42.25 99 ALA A C 1
ATOM 740 O O . ALA A 1 99 ? 9.009 19.502 14.678 1.00 42.25 99 ALA A O 1
ATOM 741 N N . ILE A 1 100 ? 7.439 18.006 15.254 1.00 42.84 100 ILE A N 1
ATOM 742 C CA . ILE A 1 100 ? 6.561 18.983 15.878 1.00 42.84 100 ILE A CA 1
ATOM 743 C C . ILE A 1 100 ? 7.177 19.209 17.255 1.00 42.84 100 ILE A C 1
ATOM 745 O O . ILE A 1 100 ? 6.981 18.419 18.177 1.00 42.84 100 ILE A O 1
ATOM 749 N N . SER A 1 101 ? 8.034 20.226 17.361 1.00 38.50 101 SER A N 1
ATOM 750 C CA . SER A 1 101 ? 8.647 20.635 18.621 1.00 38.50 101 SER A CA 1
ATOM 751 C C . SER A 1 101 ? 7.546 20.943 19.631 1.00 38.50 101 SER A C 1
ATOM 753 O O . SER A 1 101 ? 6.963 22.025 19.622 1.00 38.50 101 SER A O 1
ATOM 755 N N . SER A 1 102 ? 7.264 19.986 20.512 1.00 37.25 102 SER A N 1
ATOM 756 C CA . SER A 1 102 ? 6.428 20.203 21.684 1.00 37.25 102 SER A CA 1
ATOM 757 C C . SER A 1 102 ? 7.235 21.008 22.699 1.00 37.25 102 SER A C 1
ATOM 759 O O . SER A 1 102 ? 7.921 20.466 23.563 1.00 37.25 102 SER A O 1
ATOM 761 N N . THR A 1 103 ? 7.196 22.334 22.580 1.00 46.59 103 THR A N 1
ATOM 762 C CA . THR A 1 103 ? 7.524 23.218 23.700 1.00 46.59 103 THR A CA 1
ATOM 763 C C . THR A 1 103 ? 6.263 23.430 24.527 1.00 46.59 103 THR A C 1
ATOM 765 O O . THR A 1 103 ? 5.612 24.467 24.430 1.00 46.59 103 THR A O 1
ATOM 768 N N . ALA A 1 104 ? 5.924 22.447 25.355 1.00 38.75 104 ALA A N 1
ATOM 769 C CA . ALA A 1 104 ? 5.080 22.655 26.524 1.00 38.75 104 ALA A CA 1
ATOM 770 C C . ALA A 1 104 ? 5.953 22.463 27.769 1.00 38.75 104 ALA A C 1
ATOM 772 O O . ALA A 1 104 ? 5.970 21.412 28.402 1.00 38.75 104 ALA A O 1
ATOM 773 N N . SER A 1 105 ? 6.730 23.501 28.086 1.00 39.75 105 SER A N 1
ATOM 774 C CA . SER A 1 105 ? 7.363 23.639 29.393 1.00 39.75 105 SER A CA 1
ATOM 775 C C . SER A 1 105 ? 6.273 24.054 30.379 1.00 39.75 105 SER A C 1
ATOM 777 O O . SER A 1 105 ? 5.942 25.232 30.486 1.00 39.75 105 SER A O 1
ATOM 779 N N . VAL A 1 106 ? 5.686 23.081 31.070 1.00 48.31 106 VAL A N 1
ATOM 780 C CA . VAL A 1 106 ? 4.891 23.332 32.274 1.00 48.31 106 VAL A CA 1
ATOM 781 C C . VAL A 1 106 ? 5.889 23.412 33.424 1.00 48.31 106 VAL A C 1
ATOM 783 O O . VAL A 1 106 ? 6.376 22.385 33.883 1.00 48.31 106 VAL A O 1
ATOM 786 N N . ASN A 1 107 ? 6.240 24.624 33.850 1.00 45.22 107 ASN A N 1
ATOM 787 C CA . ASN A 1 107 ? 6.845 24.828 35.163 1.00 45.22 107 ASN A CA 1
ATOM 788 C C . ASN A 1 107 ? 5.807 25.513 36.047 1.00 45.22 107 ASN A C 1
ATOM 790 O O . ASN A 1 107 ? 5.415 26.654 35.791 1.00 45.22 107 ASN A O 1
ATOM 794 N N . ALA A 1 108 ? 5.352 24.741 37.032 1.00 44.34 108 ALA A N 1
ATOM 795 C CA . ALA A 1 108 ? 4.776 25.220 38.279 1.00 44.34 108 ALA A CA 1
ATOM 796 C C . ALA A 1 108 ? 5.865 25.832 39.174 1.00 44.34 108 ALA A C 1
ATOM 798 O O . ALA A 1 108 ? 7.053 25.472 38.987 1.00 44.34 108 ALA A O 1
#

Foldseek 3Di:
DQDPVRVVVCCCVVVPPVVVVVVLVCQQPDPPHDPVSNVVSCVPVVVVVVVVLVVQVVQQDQDPVQHGPVVRGHPPDPSVVVSVVCVVPVVVVVVPDDPPPPPPPDDD

Organism: NCBI:txid571190

Radius of gyration: 18.82 Å; chains: 1; bounding box: 33×40×56 Å